Protein AF-A0A8B6GZZ0-F1 (afdb_monomer_lite)

Radius of gyration: 22.43 Å; chains: 1; bounding box: 75×33×50 Å

Foldseek 3Di:
DCVVVVVLVVLLVVLLCVLCPPPDDDPVLVVVLVVVSVVVQQQDFDAQDDPDPPRPDGDGNVCVVPVDPDPDDPPDPPPVVPPPDDPPPDDPVRVVVSVVVSVSSVVSSCVSSVVSVVVVVVVVVVVVVVVVVPDDDDPDDDDDDDD

Sequence (147 aa):
MGGFYERLVGVVKRSLRKSLNKRLITDVQMRTIIKEIEAVVNSRPLIYVGEDINSKITLTPSHFLTLNPTTRIPDVDFDLDDPDYSPLESSKEKLLKAWKKGQKLLDSFWNLWRNEYLLSLRERTQTKLKELQSPVIIFTTNWRCCA

Secondary structure (DSSP, 8-state):
--HHHHHHHHHHHHHHHHHHTT----HHHHHHHHHHHHHHHHTS--EE-SSSTT---EE-HHHHHSSS---PPPP----TT-TT-------HHHHHHHHHHHHHHHHHHHHHHHHHHHHHHHHHHHHHHHHTTS-S-----------

pLDDT: mean 74.52, std 17.35, range [30.25, 94.31]

Organism: Mytilus galloprovincialis (NCBI:txid29158)

Structure (mmCIF, N/CA/C/O backbone):
data_AF-A0A8B6GZZ0-F1
#
_entry.id   AF-A0A8B6GZZ0-F1
#
loop_
_atom_site.group_PDB
_atom_site.id
_atom_site.type_symbol
_atom_site.label_atom_id
_atom_site.label_alt_id
_atom_site.label_comp_id
_atom_site.label_asym_id
_atom_site.label_entity_id
_atom_site.label_seq_id
_atom_site.pdbx_PDB_ins_code
_atom_site.Cartn_x
_atom_site.Cartn_y
_atom_site.Cartn_z
_atom_site.occupancy
_atom_site.B_iso_or_equiv
_atom_site.auth_seq_id
_atom_site.auth_comp_id
_atom_site.auth_asym_id
_atom_site.auth_atom_id
_atom_site.pdbx_PDB_model_num
ATOM 1 N N . MET A 1 1 ? 4.885 -13.947 -21.287 1.00 49.94 1 MET A N 1
ATOM 2 C CA . MET A 1 1 ? 4.565 -12.516 -21.058 1.00 49.94 1 MET A CA 1
ATOM 3 C C . MET A 1 1 ? 4.042 -12.187 -19.636 1.00 49.94 1 MET A C 1
ATOM 5 O O . MET A 1 1 ? 3.655 -11.051 -19.411 1.00 49.94 1 MET A O 1
ATOM 9 N N . GLY A 1 2 ? 4.102 -13.083 -18.629 1.00 64.06 2 GLY A N 1
ATOM 10 C CA . GLY A 1 2 ? 3.575 -12.811 -17.265 1.00 64.06 2 GLY A CA 1
ATOM 11 C C . GLY A 1 2 ? 4.576 -12.307 -16.205 1.00 64.06 2 GLY A C 1
ATOM 12 O O . GLY A 1 2 ? 4.188 -11.691 -15.212 1.00 64.06 2 GLY A O 1
ATOM 13 N N . GLY A 1 3 ? 5.883 -12.490 -16.421 1.00 80.62 3 GLY A N 1
ATOM 14 C CA . GLY A 1 3 ? 6.882 -12.368 -15.348 1.00 80.62 3 GLY A CA 1
ATOM 15 C C . GLY A 1 3 ? 7.093 -10.967 -14.748 1.00 80.62 3 GLY A C 1
ATOM 16 O O . GLY A 1 3 ? 7.689 -10.840 -13.677 1.00 80.62 3 GLY A O 1
ATOM 17 N N . PHE A 1 4 ? 6.654 -9.882 -15.398 1.00 81.56 4 PHE A N 1
ATOM 18 C CA . PHE A 1 4 ? 6.670 -8.551 -14.767 1.00 81.56 4 PHE A CA 1
ATOM 19 C C . PHE A 1 4 ? 5.605 -8.456 -13.671 1.00 81.56 4 PHE A C 1
ATOM 21 O O . PHE A 1 4 ? 5.927 -8.082 -12.540 1.00 81.56 4 PHE A O 1
ATOM 28 N N . TYR A 1 5 ? 4.366 -8.811 -14.018 1.00 83.94 5 TYR A N 1
ATOM 29 C CA . TYR A 1 5 ? 3.206 -8.710 -13.139 1.00 83.94 5 TYR A CA 1
ATOM 30 C C . TYR A 1 5 ? 3.306 -9.696 -11.981 1.00 83.94 5 TYR A C 1
ATOM 32 O O . TYR A 1 5 ? 3.095 -9.301 -10.840 1.00 83.94 5 TYR A O 1
ATOM 40 N N . GLU A 1 6 ? 3.739 -10.931 -12.234 1.00 88.69 6 GLU A N 1
ATOM 41 C CA . GLU A 1 6 ? 3.976 -11.930 -11.182 1.00 88.69 6 GLU A CA 1
ATOM 42 C C . GLU A 1 6 ? 4.967 -11.427 -10.126 1.00 88.69 6 GLU A C 1
ATOM 44 O O . GLU A 1 6 ? 4.719 -11.533 -8.923 1.00 88.69 6 GLU A O 1
ATOM 49 N N . ARG A 1 7 ? 6.069 -10.802 -10.562 1.00 88.06 7 ARG A N 1
ATOM 50 C CA . ARG A 1 7 ? 7.054 -10.207 -9.649 1.00 88.06 7 ARG A CA 1
ATOM 51 C C . ARG A 1 7 ? 6.476 -9.031 -8.871 1.00 88.06 7 ARG A C 1
ATOM 53 O O . ARG A 1 7 ? 6.710 -8.951 -7.667 1.00 88.06 7 ARG A O 1
ATOM 60 N N . LEU A 1 8 ? 5.724 -8.146 -9.529 1.00 90.31 8 LEU A N 1
ATOM 61 C CA . LEU A 1 8 ? 5.077 -7.008 -8.871 1.00 90.31 8 LEU A CA 1
ATOM 62 C C . LEU A 1 8 ? 4.085 -7.482 -7.801 1.00 90.31 8 LEU A C 1
ATOM 64 O O . LEU A 1 8 ? 4.163 -7.041 -6.656 1.00 90.31 8 LEU A O 1
ATOM 68 N N . VAL A 1 9 ? 3.216 -8.434 -8.144 1.00 91.94 9 VAL A N 1
ATOM 69 C CA . VAL A 1 9 ? 2.279 -9.070 -7.207 1.00 91.94 9 VAL A CA 1
ATOM 70 C C . VAL A 1 9 ? 3.039 -9.741 -6.062 1.00 91.94 9 VAL A C 1
ATOM 72 O O . VAL A 1 9 ? 2.633 -9.634 -4.906 1.00 91.94 9 VAL A O 1
ATOM 75 N N . GLY A 1 10 ? 4.172 -10.383 -6.351 1.00 93.00 10 GLY A N 1
ATOM 76 C CA . GLY A 1 10 ? 5.060 -10.954 -5.343 1.00 93.00 10 GLY A CA 1
ATOM 77 C C . GLY A 1 10 ? 5.598 -9.916 -4.353 1.00 93.00 10 GLY A C 1
ATOM 78 O O . GLY A 1 10 ? 5.553 -10.160 -3.149 1.00 93.00 10 GLY A O 1
ATOM 79 N N . VAL A 1 11 ? 6.064 -8.756 -4.833 1.00 92.94 11 VAL A N 1
ATOM 80 C CA . VAL A 1 11 ? 6.516 -7.639 -3.979 1.00 92.94 11 VAL A CA 1
ATOM 81 C C . VAL A 1 11 ? 5.366 -7.152 -3.102 1.00 92.94 11 VAL A C 1
ATOM 83 O O . VAL A 1 11 ? 5.500 -7.136 -1.884 1.00 92.94 11 VAL A O 1
ATOM 86 N N . VAL A 1 12 ? 4.204 -6.859 -3.694 1.00 94.31 12 VAL A N 1
ATOM 87 C CA . VAL A 1 12 ? 3.018 -6.392 -2.956 1.00 94.31 12 VAL A CA 1
ATOM 88 C C . VAL A 1 12 ? 2.629 -7.374 -1.850 1.00 94.31 12 VAL A C 1
ATOM 90 O O . VAL A 1 12 ? 2.481 -6.975 -0.696 1.00 94.31 12 VAL A O 1
ATOM 93 N N . LYS A 1 13 ? 2.527 -8.672 -2.163 1.00 93.94 13 LYS A N 1
ATOM 94 C CA . LYS A 1 13 ? 2.169 -9.711 -1.185 1.00 93.94 13 LYS A CA 1
ATOM 95 C C . LYS A 1 13 ? 3.192 -9.826 -0.054 1.00 93.94 13 LYS A C 1
ATOM 97 O O . LYS A 1 13 ? 2.799 -9.978 1.103 1.00 93.94 13 LYS A O 1
ATOM 102 N N . ARG A 1 14 ? 4.493 -9.755 -0.356 1.00 93.81 14 ARG A N 1
ATOM 103 C CA . ARG A 1 14 ? 5.552 -9.804 0.667 1.00 93.81 14 ARG A CA 1
ATOM 104 C C . ARG A 1 14 ? 5.523 -8.581 1.571 1.00 93.81 14 ARG A C 1
ATOM 106 O O . ARG A 1 14 ? 5.573 -8.749 2.789 1.00 93.81 14 ARG A O 1
ATOM 113 N N . SER A 1 15 ? 5.406 -7.384 0.999 1.00 93.75 15 SER A N 1
ATOM 114 C CA . SER A 1 15 ? 5.303 -6.139 1.760 1.00 93.75 15 SER A CA 1
ATOM 115 C C . SER A 1 15 ? 4.068 -6.156 2.655 1.00 93.75 15 SER A C 1
ATOM 117 O O . SER A 1 15 ? 4.198 -5.921 3.850 1.00 93.75 15 SER A O 1
ATOM 119 N N . LEU A 1 16 ? 2.908 -6.565 2.127 1.00 93.06 16 LEU A N 1
ATOM 120 C CA . LEU A 1 16 ? 1.685 -6.728 2.912 1.00 93.06 16 LEU A CA 1
ATOM 121 C C . LEU A 1 16 ? 1.900 -7.702 4.073 1.00 93.06 16 LEU A C 1
ATOM 123 O O . LEU A 1 16 ? 1.694 -7.333 5.224 1.00 93.06 16 LEU A O 1
ATOM 127 N N . ARG A 1 17 ? 2.389 -8.919 3.807 1.00 92.44 17 ARG A N 1
ATOM 128 C CA . ARG A 1 17 ? 2.620 -9.930 4.852 1.00 92.44 17 ARG A CA 1
ATOM 129 C C . ARG A 1 17 ? 3.538 -9.418 5.966 1.00 92.44 17 ARG A C 1
ATOM 131 O O . ARG A 1 17 ? 3.266 -9.668 7.138 1.00 92.44 17 ARG A O 1
ATOM 138 N N . LYS A 1 18 ? 4.599 -8.686 5.617 1.00 92.44 18 LYS A N 1
ATOM 139 C CA . LYS A 1 18 ? 5.519 -8.076 6.589 1.00 92.44 18 LYS A CA 1
ATOM 140 C C . LYS A 1 18 ? 4.857 -6.953 7.396 1.00 92.44 18 LYS A C 1
ATOM 142 O O . LYS A 1 18 ? 5.078 -6.880 8.601 1.00 92.44 18 LYS A O 1
ATOM 147 N N . SER A 1 19 ? 4.023 -6.123 6.772 1.00 90.75 19 SER A N 1
ATOM 148 C CA . SER A 1 19 ? 3.300 -5.030 7.443 1.00 90.75 19 SER A CA 1
ATOM 149 C C . SER A 1 19 ? 2.187 -5.510 8.367 1.00 90.75 19 SER A C 1
ATOM 151 O O . SER A 1 19 ? 1.966 -4.921 9.427 1.00 90.75 19 SER A O 1
ATOM 153 N N . LEU A 1 20 ? 1.491 -6.587 7.989 1.00 89.44 20 LEU A N 1
ATOM 154 C CA . LEU A 1 20 ? 0.485 -7.223 8.840 1.00 89.44 20 LEU A CA 1
ATOM 155 C C . LEU A 1 20 ? 1.143 -7.941 10.023 1.00 89.44 20 LEU A C 1
ATOM 157 O O . LEU A 1 20 ? 0.653 -7.852 11.150 1.00 89.44 20 LEU A O 1
ATOM 161 N N . ASN A 1 21 ? 2.274 -8.612 9.787 1.00 85.62 21 ASN A N 1
ATOM 162 C CA . ASN A 1 21 ? 2.959 -9.442 10.777 1.00 85.62 21 ASN A CA 1
ATOM 163 C C . ASN A 1 21 ? 1.962 -10.409 11.471 1.00 85.62 21 ASN A C 1
ATOM 165 O O . ASN A 1 21 ? 1.133 -11.011 10.794 1.00 85.62 21 ASN A O 1
ATOM 169 N N . LYS A 1 22 ? 2.000 -10.556 12.805 1.00 79.88 22 LYS A N 1
ATOM 170 C CA . LYS A 1 22 ? 1.060 -11.382 13.596 1.00 79.88 22 LYS A CA 1
ATOM 171 C C . LYS A 1 22 ? -0.215 -10.636 14.037 1.00 79.88 22 LYS A C 1
ATOM 173 O O . LYS A 1 22 ? -0.813 -10.989 15.051 1.00 79.88 22 LYS A O 1
ATOM 178 N N . ARG A 1 23 ? -0.611 -9.553 13.357 1.00 84.44 23 ARG A N 1
ATOM 179 C CA . ARG A 1 23 ? -1.805 -8.779 13.745 1.00 84.44 23 ARG A CA 1
ATOM 180 C C . ARG A 1 23 ? -3.077 -9.503 13.311 1.00 84.44 23 ARG A C 1
ATOM 182 O O . ARG A 1 23 ? -3.203 -9.887 12.155 1.00 84.44 23 ARG A O 1
ATOM 189 N N . LEU A 1 24 ? -4.038 -9.602 14.226 1.00 83.94 24 LEU A N 1
ATOM 190 C CA . LEU A 1 24 ? -5.407 -10.001 13.908 1.00 83.94 24 LEU A CA 1
ATOM 191 C C . LEU A 1 24 ? -6.181 -8.786 13.387 1.00 83.94 24 LEU A C 1
ATOM 193 O O . LEU A 1 24 ? -6.150 -7.701 13.985 1.00 83.94 24 LEU A O 1
ATOM 197 N N . ILE A 1 25 ? -6.830 -8.966 12.242 1.00 85.25 25 ILE A N 1
ATOM 198 C CA . ILE A 1 25 ? -7.537 -7.930 11.491 1.00 85.25 25 ILE A CA 1
ATOM 199 C C . ILE A 1 25 ? -8.871 -8.528 11.056 1.00 85.25 25 ILE A C 1
ATOM 201 O O . ILE A 1 25 ? -8.934 -9.704 10.711 1.00 85.25 25 ILE A O 1
ATOM 205 N N . THR A 1 26 ? -9.931 -7.730 11.126 1.00 87.50 26 THR A N 1
ATOM 206 C CA . THR A 1 26 ? -11.268 -8.145 10.676 1.00 87.50 26 THR A CA 1
ATOM 207 C C . THR A 1 26 ? -11.348 -8.173 9.149 1.00 87.50 26 THR A C 1
ATOM 209 O O . THR A 1 26 ? -10.545 -7.515 8.485 1.00 87.50 26 THR A O 1
ATOM 212 N N . ASP A 1 27 ? -12.328 -8.890 8.591 1.00 86.94 27 ASP A N 1
ATOM 213 C CA . ASP A 1 27 ? -12.533 -8.948 7.135 1.00 86.94 27 ASP A CA 1
ATOM 214 C C . ASP A 1 27 ? -12.726 -7.549 6.532 1.00 86.94 27 ASP A C 1
ATOM 216 O O . ASP A 1 27 ? -12.018 -7.169 5.602 1.00 86.94 27 ASP A O 1
ATOM 220 N N . VAL A 1 28 ? -13.579 -6.726 7.151 1.00 84.94 28 VAL A N 1
ATOM 221 C CA . VAL A 1 28 ? -13.830 -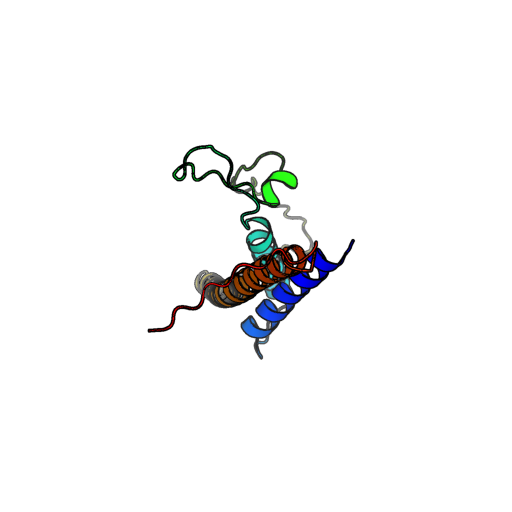5.337 6.729 1.00 84.94 28 VAL A CA 1
ATOM 222 C C . VAL A 1 28 ? -12.533 -4.528 6.681 1.00 84.94 28 VAL A C 1
ATOM 224 O O . VAL A 1 28 ? -12.205 -3.924 5.664 1.00 84.94 28 VAL A O 1
ATOM 227 N N . GLN A 1 29 ? -11.732 -4.573 7.751 1.00 84.19 29 GLN A N 1
ATOM 228 C CA . GLN A 1 29 ? -10.444 -3.876 7.791 1.00 84.19 29 GLN A CA 1
ATOM 229 C C . GLN A 1 29 ? -9.468 -4.401 6.731 1.00 84.19 29 GLN A C 1
ATOM 231 O O . GLN A 1 29 ? -8.720 -3.613 6.155 1.00 84.19 29 GLN A O 1
ATOM 236 N N . MET A 1 30 ? -9.462 -5.709 6.466 1.00 89.44 30 MET A N 1
ATOM 237 C CA . MET A 1 30 ? -8.619 -6.308 5.434 1.00 89.44 30 MET A CA 1
ATOM 238 C C . MET A 1 30 ? -9.021 -5.822 4.038 1.00 89.44 30 MET A C 1
ATOM 240 O O . MET A 1 30 ? -8.150 -5.409 3.273 1.00 89.44 30 MET A O 1
ATOM 244 N N . ARG A 1 31 ? -10.322 -5.797 3.722 1.00 89.44 31 ARG A N 1
ATOM 245 C CA . ARG A 1 31 ? -10.843 -5.269 2.451 1.00 89.44 31 ARG A CA 1
ATOM 246 C C . ARG A 1 31 ? -10.450 -3.812 2.248 1.00 89.44 31 ARG A C 1
ATOM 248 O O . ARG A 1 31 ? -9.919 -3.476 1.191 1.00 89.44 31 ARG A O 1
ATOM 255 N N . THR A 1 32 ? -10.622 -2.972 3.270 1.00 89.06 32 THR A N 1
ATOM 256 C CA . THR A 1 32 ? -10.211 -1.562 3.216 1.00 89.06 32 THR A CA 1
ATOM 257 C C . THR A 1 32 ? -8.711 -1.430 2.954 1.00 89.06 32 THR A C 1
ATOM 259 O O . THR A 1 32 ? -8.307 -0.711 2.048 1.00 89.06 32 THR A O 1
ATOM 262 N N . ILE A 1 33 ? -7.869 -2.167 3.685 1.00 90.25 33 ILE A N 1
ATOM 263 C CA . ILE A 1 33 ? -6.409 -2.116 3.503 1.00 90.25 33 ILE A CA 1
ATOM 264 C C . ILE A 1 33 ? -6.008 -2.547 2.089 1.00 90.25 33 ILE A C 1
ATOM 266 O O . ILE A 1 33 ? -5.142 -1.919 1.486 1.00 90.25 33 ILE A O 1
ATOM 270 N N . ILE A 1 34 ? -6.615 -3.606 1.548 1.00 92.06 34 ILE A N 1
ATOM 271 C CA . ILE A 1 34 ? -6.322 -4.065 0.185 1.00 92.06 34 ILE A CA 1
ATOM 272 C C . ILE A 1 34 ? -6.682 -2.983 -0.837 1.00 92.06 34 ILE A C 1
ATOM 274 O O . ILE A 1 34 ? -5.895 -2.747 -1.750 1.00 92.06 34 ILE A O 1
ATOM 278 N N . LYS A 1 35 ? -7.827 -2.310 -0.675 1.00 90.00 35 LYS A N 1
ATOM 279 C CA . LYS A 1 35 ? -8.258 -1.221 -1.564 1.00 90.00 35 LYS A CA 1
ATOM 280 C C . LYS A 1 35 ? -7.301 -0.031 -1.539 1.00 90.00 35 LYS A C 1
ATOM 282 O O . LYS A 1 35 ? -6.929 0.488 -2.587 1.00 90.00 35 LYS A O 1
ATOM 287 N N . GLU A 1 36 ? -6.826 0.341 -0.360 1.00 89.00 36 GLU A N 1
ATOM 288 C CA . GLU A 1 36 ? -5.812 1.387 -0.200 1.00 89.00 36 GLU A CA 1
ATOM 289 C C . GLU A 1 36 ? -4.481 0.989 -0.859 1.00 89.00 36 GLU A C 1
ATOM 291 O O . GLU A 1 36 ? -3.861 1.767 -1.581 1.00 89.00 36 GLU A O 1
ATOM 296 N N . ILE A 1 37 ? -4.053 -0.265 -0.687 1.00 91.38 37 ILE A N 1
ATOM 297 C CA . ILE A 1 37 ? -2.847 -0.793 -1.340 1.00 91.38 37 ILE A CA 1
ATOM 298 C C . ILE A 1 37 ? -2.992 -0.804 -2.863 1.00 91.38 37 ILE A C 1
ATOM 300 O O . ILE A 1 37 ? -2.043 -0.464 -3.567 1.00 91.38 37 ILE A O 1
ATOM 304 N N . GLU A 1 38 ? -4.158 -1.186 -3.380 1.00 90.50 38 GLU A N 1
ATOM 305 C CA . GLU A 1 38 ? -4.479 -1.133 -4.805 1.00 90.50 38 GLU A CA 1
ATOM 306 C C . GLU A 1 38 ? -4.301 0.295 -5.344 1.00 90.50 38 GLU A C 1
ATOM 308 O O . GLU A 1 38 ? -3.579 0.494 -6.326 1.00 90.50 38 GLU A O 1
ATOM 313 N N . ALA A 1 39 ? -4.862 1.294 -4.658 1.00 87.44 39 ALA A N 1
ATOM 314 C CA . ALA A 1 39 ? -4.712 2.702 -5.017 1.00 87.44 39 ALA A CA 1
ATOM 315 C C . ALA A 1 39 ? -3.240 3.159 -4.994 1.00 87.44 39 ALA A C 1
ATOM 317 O O . ALA A 1 39 ? -2.764 3.814 -5.925 1.00 87.44 39 ALA A O 1
ATOM 318 N N . VAL A 1 40 ? -2.474 2.753 -3.980 1.00 88.62 40 VAL A N 1
ATOM 319 C CA . VAL A 1 40 ? -1.036 3.049 -3.871 1.00 88.62 40 VAL A CA 1
ATOM 320 C C . VAL A 1 40 ? -0.238 2.423 -5.020 1.00 88.62 40 VAL A C 1
ATOM 322 O O . VAL A 1 40 ? 0.587 3.080 -5.652 1.00 88.62 40 VAL A O 1
ATOM 325 N N . VAL A 1 41 ? -0.483 1.154 -5.343 1.00 88.88 41 VAL A N 1
ATOM 326 C CA . VAL A 1 41 ? 0.231 0.464 -6.429 1.00 88.88 41 VAL A CA 1
ATOM 327 C C . VAL A 1 41 ? -0.139 1.053 -7.793 1.00 88.88 41 VAL A C 1
ATOM 329 O O . VAL A 1 41 ? 0.714 1.107 -8.685 1.00 88.88 41 VAL A O 1
ATOM 332 N N . ASN A 1 42 ? -1.380 1.509 -7.967 1.00 87.50 42 ASN A N 1
ATOM 333 C CA . ASN A 1 42 ? -1.875 2.104 -9.208 1.00 87.50 42 ASN A CA 1
ATOM 334 C C . ASN A 1 42 ? -1.517 3.585 -9.375 1.00 87.50 42 ASN A C 1
ATOM 336 O O . ASN A 1 42 ? -1.505 4.062 -10.505 1.00 87.50 42 ASN A O 1
ATOM 340 N N . SER A 1 43 ? -1.151 4.289 -8.306 1.00 83.94 43 SER A N 1
ATOM 341 C CA . SER A 1 43 ? -0.599 5.651 -8.372 1.00 83.94 43 SER A CA 1
ATOM 342 C C . SER A 1 43 ? 0.915 5.679 -8.615 1.00 83.94 43 SER A C 1
ATOM 344 O O . SER A 1 43 ? 1.516 6.750 -8.697 1.00 83.94 43 SER A O 1
ATOM 346 N N . ARG A 1 44 ? 1.561 4.513 -8.767 1.00 84.00 44 ARG A N 1
ATOM 347 C CA . ARG A 1 44 ? 3.007 4.442 -9.018 1.00 84.00 44 ARG A CA 1
ATOM 348 C C . ARG A 1 44 ? 3.386 5.126 -10.342 1.00 84.00 44 ARG A C 1
ATOM 350 O O . ARG A 1 44 ? 2.692 4.938 -11.340 1.00 84.00 44 ARG A O 1
ATOM 357 N N . PRO A 1 45 ? 4.526 5.825 -10.404 1.00 83.19 45 PRO A N 1
ATOM 358 C CA . PRO A 1 45 ? 4.998 6.433 -11.640 1.00 83.19 45 PRO A CA 1
ATOM 359 C C . PRO A 1 45 ? 5.477 5.369 -12.646 1.00 83.19 45 PRO A C 1
ATOM 361 O O . PRO A 1 45 ? 6.218 4.454 -12.275 1.00 83.19 45 PRO A O 1
ATOM 364 N N . LEU A 1 46 ? 5.056 5.475 -13.912 1.00 80.38 46 LEU A N 1
ATOM 365 C CA . LEU A 1 46 ? 5.553 4.662 -15.034 1.00 80.38 46 LEU A CA 1
ATOM 366 C C . LEU A 1 46 ? 6.592 5.426 -15.843 1.00 80.38 46 LEU A C 1
ATOM 368 O O . LEU A 1 46 ? 7.701 4.930 -16.025 1.00 80.38 46 LEU A O 1
ATOM 372 N N . ILE A 1 47 ? 6.220 6.616 -16.320 1.00 74.44 47 ILE A N 1
ATOM 373 C CA . ILE A 1 47 ? 7.072 7.502 -17.114 1.00 74.44 47 ILE A CA 1
ATOM 374 C C . ILE A 1 47 ? 6.785 8.958 -16.757 1.00 74.44 47 ILE A C 1
ATOM 376 O O . ILE A 1 47 ? 5.642 9.318 -16.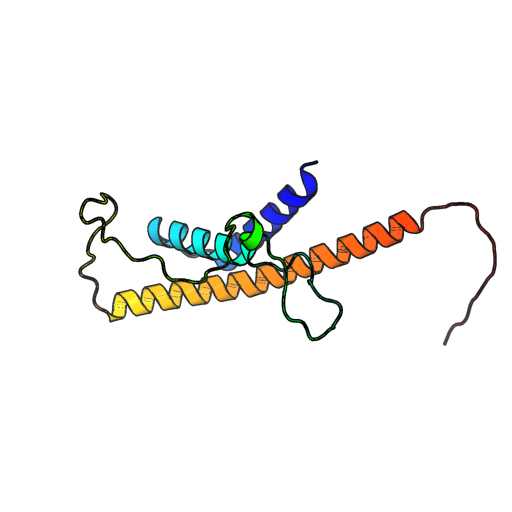474 1.00 74.44 47 ILE A O 1
ATOM 380 N N . TYR A 1 48 ? 7.819 9.789 -16.789 1.00 73.56 48 TYR A N 1
ATOM 381 C CA . TYR A 1 48 ? 7.663 11.239 -16.735 1.00 73.56 48 TYR A CA 1
ATOM 382 C C . TYR A 1 48 ? 7.214 11.738 -18.109 1.00 73.56 48 TYR A C 1
ATOM 384 O O . TYR A 1 48 ? 7.693 11.241 -19.130 1.00 73.56 48 TYR A O 1
ATOM 392 N N . VAL A 1 49 ? 6.264 12.670 -18.135 1.00 64.81 49 VAL A N 1
ATOM 393 C CA . VAL A 1 49 ? 5.713 13.241 -19.366 1.00 64.81 49 VAL A CA 1
ATOM 394 C C . VAL A 1 49 ? 6.064 14.724 -19.394 1.00 64.81 49 VAL A C 1
ATOM 396 O O . VAL A 1 49 ? 5.430 15.525 -18.713 1.00 64.81 49 VAL A O 1
ATOM 399 N N . GLY A 1 50 ? 7.083 15.066 -20.182 1.00 65.69 50 GLY A N 1
ATOM 400 C CA . GLY A 1 50 ? 7.519 16.438 -20.435 1.00 65.69 50 GLY A CA 1
ATOM 401 C C . GLY A 1 50 ? 9.011 16.531 -20.765 1.00 65.69 50 GLY A C 1
ATOM 402 O O . GLY A 1 50 ? 9.785 15.636 -20.430 1.00 65.69 50 GLY A O 1
ATOM 403 N N . GLU A 1 51 ? 9.400 17.602 -21.459 1.00 60.06 51 GLU A N 1
ATOM 404 C CA . GLU A 1 51 ? 10.801 17.883 -21.822 1.00 60.06 51 GLU A CA 1
ATOM 405 C C . GLU A 1 51 ? 11.595 18.506 -20.665 1.00 60.06 51 GLU A C 1
ATOM 407 O O . GLU A 1 51 ? 12.820 18.419 -20.627 1.00 60.06 51 GLU A O 1
ATOM 412 N N . ASP A 1 52 ? 10.898 19.109 -19.698 1.00 60.41 52 ASP A N 1
ATOM 413 C CA . ASP A 1 52 ? 11.511 19.792 -18.566 1.00 60.41 52 ASP A CA 1
ATOM 414 C C . ASP A 1 52 ? 11.615 18.856 -17.350 1.00 60.41 52 ASP A C 1
ATOM 416 O O . ASP A 1 52 ? 10.626 18.244 -16.936 1.00 60.41 52 ASP A O 1
ATOM 420 N N . ILE A 1 53 ? 12.794 18.791 -16.725 1.00 57.78 53 ILE A N 1
ATOM 421 C CA . ILE A 1 53 ? 13.066 18.012 -15.500 1.00 57.78 53 ILE A CA 1
ATOM 422 C C . ILE A 1 53 ? 12.129 18.439 -14.352 1.00 57.78 53 ILE A C 1
ATOM 424 O O . ILE A 1 53 ? 11.844 17.653 -13.446 1.00 57.78 53 ILE A O 1
ATOM 428 N N . ASN A 1 54 ? 11.602 19.667 -14.408 1.00 56.22 54 ASN A N 1
ATOM 429 C CA . ASN A 1 54 ? 10.650 20.213 -13.440 1.00 56.22 54 ASN A CA 1
ATOM 430 C C . ASN A 1 54 ? 9.172 19.951 -13.765 1.00 56.22 54 ASN A C 1
ATOM 432 O O . ASN A 1 54 ? 8.309 20.229 -12.923 1.00 56.22 54 ASN A O 1
ATOM 436 N N . SER A 1 55 ? 8.848 19.419 -14.945 1.00 58.16 55 SER A N 1
ATOM 437 C CA . SER A 1 55 ? 7.472 19.060 -15.285 1.00 58.16 55 SER A CA 1
ATOM 438 C C . SER A 1 55 ? 7.053 17.823 -14.477 1.00 58.16 55 SER A C 1
ATOM 440 O O . SER A 1 55 ? 7.372 16.679 -14.778 1.00 58.16 55 SER A O 1
ATOM 442 N N . LYS A 1 56 ? 6.348 18.051 -13.362 1.00 59.53 56 LYS A N 1
ATOM 443 C CA . LYS A 1 56 ? 5.947 17.011 -12.389 1.00 59.53 56 LYS A CA 1
ATOM 444 C C . LYS A 1 56 ? 4.872 16.043 -12.904 1.00 59.53 56 LYS A C 1
ATOM 446 O O . LYS A 1 56 ? 4.358 15.233 -12.129 1.00 59.53 56 LYS A O 1
ATOM 451 N N . ILE A 1 57 ? 4.493 16.120 -14.177 1.00 68.12 57 ILE A N 1
ATOM 452 C CA . ILE A 1 57 ? 3.426 15.291 -14.729 1.00 68.12 57 ILE A CA 1
ATOM 453 C C . ILE A 1 57 ? 3.993 13.897 -14.969 1.00 68.12 57 ILE A C 1
ATOM 455 O O . ILE A 1 57 ? 4.879 13.683 -15.792 1.00 68.12 57 ILE A O 1
ATOM 459 N N . THR A 1 58 ? 3.487 12.936 -14.205 1.00 75.62 58 THR A N 1
ATOM 460 C CA . THR A 1 58 ? 3.930 11.549 -14.291 1.00 75.62 58 THR A CA 1
ATOM 461 C C . THR A 1 58 ? 2.764 10.674 -14.701 1.00 75.62 58 THR A C 1
ATOM 463 O O . THR A 1 58 ? 1.679 10.765 -14.130 1.00 75.62 58 THR A O 1
ATOM 466 N N . LEU A 1 59 ? 2.978 9.817 -15.692 1.00 81.12 59 LEU A N 1
ATOM 467 C CA . LEU A 1 59 ? 1.981 8.857 -16.130 1.00 81.12 59 LEU A CA 1
ATOM 468 C C . LEU A 1 59 ? 1.964 7.681 -15.156 1.00 81.12 59 LEU A C 1
ATOM 470 O O . LEU A 1 59 ? 2.984 7.020 -14.959 1.00 81.12 59 LEU A O 1
ATOM 474 N N . THR A 1 60 ? 0.815 7.417 -14.549 1.00 83.62 60 THR A N 1
ATOM 475 C CA . THR A 1 60 ? 0.608 6.302 -13.620 1.00 83.62 60 THR A CA 1
ATOM 476 C C . THR A 1 60 ? -0.324 5.262 -14.250 1.00 83.62 60 THR A C 1
ATOM 478 O O . THR A 1 60 ? -1.067 5.582 -15.180 1.00 83.62 60 THR A O 1
ATOM 481 N N . PRO A 1 61 ? -0.341 4.006 -13.765 1.00 84.75 61 PRO A N 1
ATOM 482 C CA . PRO A 1 61 ? -1.327 3.016 -14.196 1.00 84.75 61 PRO A CA 1
ATOM 483 C C . PRO A 1 61 ? -2.768 3.498 -14.027 1.00 84.75 61 PRO A C 1
ATOM 485 O O . PRO A 1 61 ? -3.605 3.220 -14.881 1.00 84.75 61 PRO A O 1
ATOM 488 N N . SER A 1 62 ? -3.056 4.237 -12.951 1.00 84.12 62 SER A N 1
ATOM 489 C CA . SER A 1 62 ? -4.390 4.774 -12.694 1.00 84.12 62 SER A CA 1
ATOM 490 C C . SER A 1 62 ? -4.875 5.704 -13.803 1.00 84.12 62 SER A C 1
ATOM 492 O O . SER A 1 62 ? -6.065 5.711 -14.066 1.00 84.12 62 SER A O 1
ATOM 494 N N . HIS A 1 63 ? -3.995 6.416 -14.517 1.00 81.62 63 HIS A N 1
ATOM 495 C CA . HIS A 1 63 ? -4.401 7.250 -15.659 1.00 81.62 63 HIS A CA 1
ATOM 496 C C . HIS A 1 63 ? -4.947 6.443 -16.846 1.00 81.62 63 HIS A C 1
ATOM 498 O O . HIS A 1 63 ? -5.712 6.970 -17.645 1.00 81.62 63 HIS A O 1
ATOM 504 N N . PHE A 1 64 ? -4.573 5.168 -16.975 1.00 81.94 64 PHE A N 1
ATOM 505 C CA . PHE A 1 64 ? -5.122 4.291 -18.014 1.00 81.94 64 PHE A CA 1
ATOM 506 C C . PHE A 1 64 ? -6.427 3.622 -17.584 1.00 81.94 64 PHE A C 1
ATOM 508 O O . PHE A 1 64 ? -7.267 3.316 -18.424 1.00 81.94 64 PHE A O 1
ATOM 515 N N . LEU A 1 65 ? -6.581 3.370 -16.282 1.00 79.31 65 LEU A N 1
ATOM 516 C CA . LEU A 1 65 ? -7.794 2.781 -15.711 1.00 79.31 65 LEU A CA 1
ATOM 517 C C . LEU A 1 65 ? -8.908 3.823 -15.589 1.00 79.31 65 LEU A C 1
ATOM 519 O O . LEU A 1 65 ? -10.070 3.544 -15.867 1.00 79.31 65 LEU A O 1
ATOM 523 N N . THR A 1 66 ? -8.529 5.034 -15.198 1.00 69.00 66 THR A N 1
ATOM 524 C CA . THR A 1 66 ? -9.401 6.183 -15.033 1.00 69.00 66 THR A CA 1
ATOM 525 C C . THR A 1 66 ? -9.054 7.155 -16.150 1.00 69.00 66 THR A C 1
ATOM 527 O O . THR A 1 66 ? -8.127 7.950 -16.026 1.00 69.00 66 THR A O 1
ATOM 530 N N . LEU A 1 67 ? -9.794 7.079 -17.261 1.00 63.03 67 LEU A N 1
ATOM 531 C CA . LEU A 1 67 ? -9.607 7.923 -18.455 1.00 63.03 67 LEU A CA 1
ATOM 532 C C . LEU A 1 67 ? -9.616 9.438 -18.147 1.00 63.03 67 LEU A C 1
ATOM 534 O O . LEU A 1 67 ? -9.186 10.233 -18.978 1.00 63.03 67 LEU A O 1
ATOM 538 N N . ASN A 1 68 ? -10.076 9.830 -16.951 1.00 60.09 68 ASN A N 1
ATOM 539 C CA . ASN A 1 68 ? -9.931 11.161 -16.374 1.00 60.09 68 ASN A CA 1
ATOM 540 C C . ASN A 1 68 ? -9.315 11.074 -14.961 1.00 60.09 68 ASN A C 1
ATOM 542 O O . ASN A 1 68 ? -9.942 10.500 -14.066 1.00 60.09 68 ASN A O 1
ATOM 546 N N . PRO A 1 69 ? -8.131 11.662 -14.705 1.00 57.06 69 PRO A N 1
ATOM 547 C CA . PRO A 1 69 ? -7.510 11.702 -13.384 1.00 57.06 69 PRO A CA 1
ATOM 548 C C . PRO A 1 69 ? -8.176 12.773 -12.514 1.00 57.06 69 PRO A C 1
ATOM 550 O O . PRO A 1 69 ? -7.559 13.753 -12.108 1.00 57.06 69 PRO A O 1
ATOM 553 N N . THR A 1 70 ? -9.469 12.628 -12.242 1.00 54.53 70 THR A N 1
ATOM 554 C CA . THR A 1 70 ? -10.148 13.485 -11.276 1.00 54.53 70 THR A CA 1
ATOM 555 C C . THR A 1 70 ? -10.043 12.816 -9.913 1.00 54.53 70 THR A C 1
ATOM 557 O O . THR A 1 70 ? -10.729 11.839 -9.632 1.00 54.53 70 THR A O 1
ATOM 560 N N . THR A 1 71 ? -9.196 13.348 -9.033 1.00 55.25 71 THR A N 1
ATOM 561 C CA . THR A 1 71 ? -9.188 13.040 -7.592 1.00 55.25 71 THR A CA 1
ATOM 562 C C . THR A 1 71 ? -10.408 13.663 -6.904 1.00 55.25 71 THR A C 1
ATOM 564 O O . THR A 1 71 ? -10.280 14.372 -5.906 1.00 55.25 71 THR A O 1
ATOM 567 N N . ARG A 1 72 ? -11.598 13.490 -7.481 1.00 56.50 72 ARG A N 1
ATOM 568 C CA . ARG A 1 72 ? -12.843 13.932 -6.865 1.00 56.50 72 ARG A CA 1
ATOM 569 C C . ARG A 1 72 ? -13.335 12.787 -5.996 1.00 56.50 72 ARG A C 1
ATOM 571 O O . ARG A 1 72 ? -13.390 11.646 -6.446 1.00 56.50 72 ARG A O 1
ATOM 578 N N . ILE A 1 73 ? -13.647 13.107 -4.744 1.00 61.38 73 ILE A N 1
ATOM 579 C CA . ILE A 1 73 ? -14.385 12.195 -3.873 1.00 61.38 73 ILE A CA 1
ATOM 580 C C . ILE A 1 73 ? -15.684 11.882 -4.627 1.00 61.38 73 ILE A C 1
ATOM 582 O O . ILE A 1 73 ? -16.372 12.841 -4.988 1.00 61.38 73 ILE A O 1
ATOM 586 N N . PRO A 1 74 ? -15.972 10.611 -4.960 1.00 61.34 74 PRO A N 1
ATOM 587 C CA . PRO A 1 74 ? -17.222 10.274 -5.625 1.00 61.34 74 PRO A CA 1
ATOM 588 C C . PRO A 1 74 ? -18.378 10.826 -4.792 1.00 61.34 74 PRO A C 1
ATOM 590 O O . PRO A 1 74 ? -18.322 10.770 -3.560 1.00 61.34 74 PRO A O 1
ATOM 593 N N . ASP A 1 75 ? -19.376 11.411 -5.456 1.00 63.12 75 ASP A N 1
ATOM 594 C CA . ASP A 1 75 ? -20.585 11.846 -4.765 1.00 63.12 75 ASP A CA 1
ATOM 595 C C . ASP A 1 75 ? -21.166 10.595 -4.085 1.00 63.12 75 ASP A C 1
ATOM 597 O O . ASP A 1 75 ? -21.402 9.573 -4.731 1.00 63.12 75 ASP A O 1
ATOM 601 N N . VAL A 1 76 ? -21.232 10.629 -2.753 1.00 61.06 76 VAL A N 1
ATOM 602 C CA . VAL A 1 76 ? -21.663 9.485 -1.952 1.00 61.06 76 VAL A CA 1
ATOM 603 C C . VAL A 1 76 ? -23.179 9.425 -2.059 1.00 61.06 76 VAL A C 1
ATOM 605 O O . VAL A 1 76 ? -23.87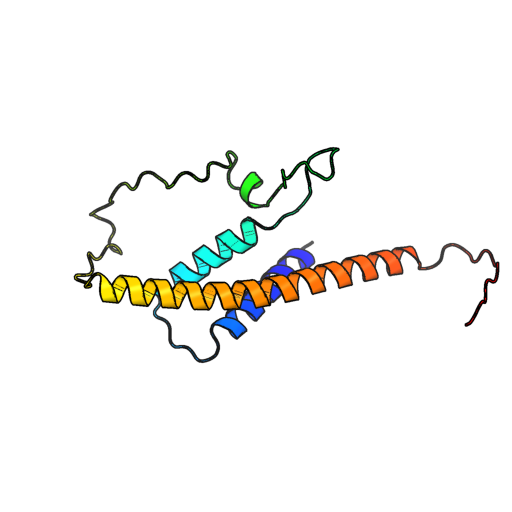5 10.092 -1.294 1.00 61.06 76 VAL A O 1
ATOM 608 N N . ASP A 1 77 ? -23.687 8.641 -3.005 1.00 58.97 77 ASP A N 1
ATOM 609 C CA . ASP A 1 77 ? -25.038 8.112 -2.879 1.00 58.97 77 ASP A CA 1
ATOM 610 C C . ASP A 1 77 ? -25.002 7.139 -1.703 1.00 58.97 77 ASP A C 1
ATOM 612 O O . ASP A 1 77 ? -24.352 6.092 -1.746 1.00 58.97 77 ASP A O 1
ATOM 616 N N . PHE A 1 78 ? -25.616 7.546 -0.591 1.00 59.28 78 PHE A N 1
ATOM 617 C CA . PHE A 1 78 ? -25.870 6.638 0.514 1.00 59.28 78 PHE A CA 1
ATOM 618 C C . PHE A 1 78 ? -26.870 5.608 0.008 1.00 59.28 78 PHE A C 1
ATOM 620 O O . PHE A 1 78 ? -28.077 5.845 0.035 1.00 59.28 78 PHE A O 1
ATOM 627 N N . ASP A 1 79 ? -26.357 4.484 -0.479 1.00 63.66 79 ASP A N 1
ATOM 628 C CA . ASP A 1 79 ? -27.170 3.323 -0.792 1.00 63.66 79 ASP A CA 1
ATOM 629 C C . ASP A 1 79 ? -27.593 2.707 0.547 1.00 63.66 79 ASP A C 1
ATOM 631 O O . ASP A 1 79 ? -26.916 1.859 1.126 1.00 63.66 79 ASP A O 1
ATOM 635 N N . LEU A 1 80 ? -28.661 3.263 1.127 1.00 63.34 80 LEU A N 1
ATOM 636 C CA . LEU A 1 80 ? -29.179 2.864 2.439 1.00 63.34 80 LEU A CA 1
ATOM 637 C C . LEU A 1 80 ? -29.655 1.401 2.450 1.00 63.34 80 LEU A C 1
ATOM 639 O O . LEU A 1 80 ? -29.834 0.842 3.530 1.00 63.34 80 LEU A O 1
ATOM 643 N N . ASP A 1 81 ? -29.827 0.810 1.264 1.00 68.12 81 ASP A N 1
ATOM 644 C CA . ASP A 1 81 ? -30.192 -0.585 1.033 1.00 6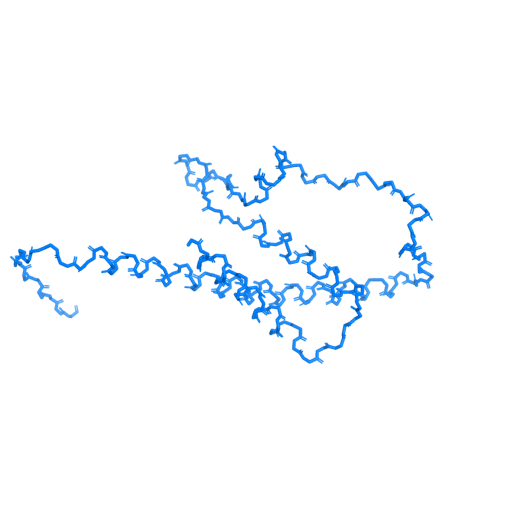8.12 81 ASP A CA 1
ATOM 645 C C . ASP A 1 81 ? -28.974 -1.501 0.790 1.00 68.12 81 ASP A C 1
ATOM 647 O O . ASP A 1 81 ? -29.156 -2.693 0.528 1.00 68.12 81 ASP A O 1
ATOM 651 N N . ASP A 1 82 ? -27.733 -0.998 0.890 1.00 70.56 82 ASP A N 1
ATOM 652 C CA . ASP A 1 82 ? -26.540 -1.848 0.830 1.00 70.56 82 ASP A CA 1
ATOM 653 C C . ASP A 1 82 ? -26.560 -2.837 2.018 1.00 70.56 82 ASP A C 1
ATOM 655 O O . ASP A 1 82 ? -26.487 -2.417 3.177 1.00 70.56 82 ASP A O 1
ATOM 659 N N . PRO A 1 83 ? -26.645 -4.161 1.773 1.00 66.38 83 PRO A N 1
ATOM 660 C CA . PRO A 1 83 ? -26.689 -5.163 2.836 1.00 66.38 83 PRO A CA 1
ATOM 661 C C . PRO A 1 83 ? -25.412 -5.199 3.694 1.00 66.38 83 PRO A C 1
ATOM 663 O O . PRO A 1 83 ? -25.452 -5.719 4.812 1.00 66.38 83 PRO A O 1
ATOM 666 N N . ASP A 1 84 ? -24.298 -4.643 3.207 1.00 63.66 84 ASP A N 1
ATOM 667 C CA . ASP A 1 84 ? -23.052 -4.470 3.959 1.00 63.66 84 ASP A CA 1
ATOM 668 C C . ASP A 1 84 ? -23.001 -3.124 4.721 1.00 63.66 84 ASP A C 1
ATOM 670 O O . ASP A 1 84 ? -22.136 -2.933 5.590 1.00 63.66 84 ASP A O 1
ATOM 674 N N . TYR A 1 85 ? -23.929 -2.191 4.463 1.00 65.06 85 TYR A N 1
ATOM 675 C CA . TYR A 1 85 ? -24.034 -0.923 5.183 1.00 65.06 85 TYR A CA 1
ATOM 676 C C . TYR A 1 85 ? -24.706 -1.126 6.543 1.00 65.06 85 TYR A C 1
ATOM 678 O O . TYR A 1 85 ? -25.922 -1.115 6.712 1.00 65.06 85 TYR A O 1
ATOM 686 N N . SER A 1 86 ? -23.874 -1.266 7.572 1.00 60.69 86 SER A N 1
ATOM 687 C CA . SER A 1 86 ? -24.306 -1.144 8.960 1.00 60.69 86 SER A CA 1
ATOM 688 C C . SER A 1 86 ? -23.938 0.253 9.460 1.00 60.69 86 SER A C 1
ATOM 690 O O . SER A 1 86 ? -22.740 0.558 9.539 1.00 60.69 86 SER A O 1
ATOM 692 N N . PRO A 1 87 ? -24.909 1.106 9.845 1.00 59.84 87 PRO A N 1
ATOM 693 C CA . PRO A 1 87 ? -24.610 2.301 10.612 1.00 59.84 87 PRO A CA 1
ATOM 694 C C . PRO A 1 87 ? -24.063 1.826 11.959 1.00 59.84 87 PRO A C 1
ATOM 696 O O . PRO A 1 87 ? -24.809 1.528 12.890 1.00 59.84 87 PRO A O 1
ATOM 699 N N . LEU A 1 88 ? -22.740 1.665 12.058 1.00 60.34 88 LEU A N 1
ATOM 700 C CA . LEU A 1 88 ? -22.126 1.348 13.334 1.00 60.34 88 LEU A CA 1
ATOM 701 C C . LEU A 1 88 ? -22.457 2.510 14.267 1.00 60.34 88 LEU A C 1
ATOM 703 O O . LEU A 1 88 ? -21.969 3.623 14.060 1.00 60.34 88 LEU A O 1
ATOM 707 N N . GLU A 1 89 ? -23.175 2.227 15.353 1.00 56.31 89 GLU A N 1
ATOM 708 C CA . GLU A 1 89 ? -23.172 3.052 16.561 1.00 56.31 89 GLU A CA 1
ATOM 709 C C . GLU A 1 89 ? -21.774 3.001 17.207 1.00 56.31 89 GLU A C 1
ATOM 711 O O . GLU A 1 89 ? -21.535 2.482 18.299 1.00 56.31 89 GLU A O 1
ATOM 716 N N . SER A 1 90 ? -20.771 3.474 16.473 1.00 63.12 90 SER A N 1
ATOM 717 C CA . SER A 1 90 ? -19.413 3.641 16.946 1.00 63.12 90 SER A CA 1
ATOM 718 C C . SER A 1 90 ? -19.224 5.085 17.339 1.00 63.12 90 SER A C 1
ATOM 720 O O . SER A 1 90 ? -19.365 6.002 16.534 1.00 63.12 90 SER A O 1
ATOM 722 N N . SER A 1 91 ? -18.817 5.284 18.589 1.00 82.56 91 SER A N 1
ATOM 723 C CA . SER A 1 91 ? -18.347 6.583 19.037 1.00 82.56 91 SER A CA 1
ATOM 724 C C . SER A 1 91 ? -17.231 7.086 18.113 1.00 82.56 91 SER A C 1
ATOM 726 O O . SER A 1 91 ? -16.369 6.320 17.667 1.00 82.56 91 SER A O 1
ATOM 728 N N . LYS A 1 92 ? -17.221 8.398 17.852 1.00 84.06 92 LYS A N 1
ATOM 729 C CA . LYS A 1 92 ? -16.200 9.104 17.054 1.00 84.06 92 LYS A CA 1
ATOM 730 C C . LYS A 1 92 ? -14.772 8.644 17.379 1.00 84.06 92 LYS A C 1
ATOM 732 O O . LYS A 1 92 ? -13.935 8.481 16.496 1.00 84.06 92 LYS A O 1
ATOM 737 N N . GLU A 1 93 ? -14.497 8.394 18.654 1.00 85.06 93 GLU A N 1
ATOM 738 C CA . GLU A 1 93 ? -13.207 7.926 19.164 1.00 85.06 93 GLU A CA 1
ATOM 739 C C . GLU A 1 93 ? -12.812 6.537 18.646 1.00 85.06 93 GLU A C 1
ATOM 741 O O . GLU A 1 93 ? -11.653 6.325 18.278 1.00 85.06 93 GLU A O 1
ATOM 746 N N . LYS A 1 94 ? -13.759 5.591 18.577 1.00 81.94 94 LYS A N 1
ATOM 747 C CA . LYS A 1 94 ? -13.523 4.242 18.041 1.00 81.94 94 LYS A CA 1
ATOM 748 C C . LYS A 1 94 ? -13.182 4.306 16.554 1.00 81.94 94 LYS A C 1
ATOM 750 O O . LYS A 1 94 ? -12.208 3.676 16.139 1.00 81.94 94 LYS A O 1
ATOM 755 N N . LEU A 1 95 ? -13.914 5.121 15.789 1.00 82.88 95 LEU A N 1
ATOM 756 C CA . LEU A 1 95 ? -13.656 5.344 14.362 1.00 82.88 95 LEU A CA 1
ATOM 757 C C . LEU A 1 95 ? -12.270 5.955 14.136 1.00 82.88 95 LEU A C 1
ATOM 759 O O . LEU A 1 95 ? -11.467 5.416 13.376 1.00 82.88 95 LEU A O 1
ATOM 763 N N . LEU A 1 96 ? -11.930 7.018 14.870 1.00 86.88 96 LEU A N 1
ATOM 764 C CA . LEU A 1 96 ? -10.610 7.651 14.787 1.00 86.88 96 LEU A CA 1
ATOM 765 C C . LEU A 1 96 ? -9.479 6.688 15.164 1.00 86.88 96 LEU A C 1
ATOM 767 O O . LEU A 1 96 ? -8.416 6.700 14.540 1.00 86.88 96 LEU A O 1
ATOM 771 N N . LYS A 1 97 ? -9.682 5.841 16.177 1.00 85.75 97 LYS A N 1
ATOM 772 C CA . LYS A 1 97 ? -8.698 4.833 16.588 1.00 85.75 97 LYS A CA 1
ATOM 773 C C . LYS A 1 97 ? -8.509 3.761 15.513 1.00 85.75 97 LYS A C 1
ATOM 775 O O . LYS A 1 97 ? -7.367 3.387 15.239 1.00 85.75 97 LYS A O 1
ATOM 780 N N . ALA A 1 98 ? -9.594 3.290 14.898 1.00 83.19 98 ALA A N 1
ATOM 781 C CA . ALA A 1 98 ? -9.547 2.337 13.793 1.00 83.19 98 ALA A CA 1
ATOM 782 C C . ALA A 1 98 ? -8.831 2.933 12.572 1.00 83.19 98 ALA A C 1
ATOM 784 O O . ALA A 1 98 ? -7.907 2.309 12.049 1.00 83.19 98 ALA A O 1
ATOM 785 N N . TRP A 1 99 ? -9.163 4.172 12.201 1.00 85.50 99 TRP A N 1
ATOM 786 C CA . TRP A 1 99 ? -8.514 4.891 11.107 1.00 85.50 99 TRP A CA 1
ATOM 787 C C . TRP A 1 99 ? -7.010 5.060 11.334 1.00 85.50 99 TRP A C 1
ATOM 789 O O . TRP A 1 99 ? -6.204 4.652 10.501 1.00 85.50 99 TRP A O 1
ATOM 799 N N . LYS A 1 100 ? -6.601 5.547 12.513 1.00 88.50 100 LYS A N 1
ATOM 800 C CA . LYS A 1 100 ? -5.179 5.670 12.883 1.00 88.50 100 LYS A CA 1
ATOM 801 C C . LYS A 1 100 ? -4.446 4.327 12.847 1.00 88.50 100 LYS A C 1
ATOM 803 O O . LYS A 1 100 ? -3.265 4.283 12.507 1.00 88.50 100 LYS A O 1
ATOM 808 N N . LYS A 1 101 ? -5.113 3.228 13.217 1.00 86.62 101 LYS A N 1
ATOM 809 C CA . LYS A 1 101 ? -4.537 1.876 13.136 1.00 86.62 101 LYS A CA 1
ATOM 810 C C . LYS A 1 101 ? -4.323 1.454 11.678 1.00 86.62 101 LYS A C 1
ATOM 812 O O . LYS A 1 101 ? -3.267 0.897 11.384 1.00 86.62 101 LYS A O 1
ATOM 817 N N . GLY A 1 102 ? -5.287 1.739 10.800 1.00 87.00 102 GLY A N 1
ATOM 818 C CA . GLY A 1 102 ? -5.181 1.519 9.355 1.00 87.00 102 GLY A CA 1
ATOM 819 C C . GLY A 1 102 ? -4.032 2.315 8.739 1.00 87.00 102 GLY A C 1
ATOM 820 O O . GLY A 1 102 ? -3.146 1.727 8.129 1.00 87.00 102 GLY A O 1
ATOM 821 N N . GLN A 1 103 ? -3.965 3.617 9.016 1.00 89.31 103 GLN A N 1
ATOM 822 C CA . GLN A 1 103 ? -2.899 4.507 8.540 1.00 89.31 103 GLN A CA 1
ATOM 823 C C . GLN A 1 103 ? -1.500 4.009 8.922 1.00 89.31 103 GLN A C 1
ATOM 825 O O . GLN A 1 103 ? -0.663 3.798 8.054 1.00 89.31 103 GLN A O 1
ATOM 830 N N . LYS A 1 104 ? -1.270 3.656 10.196 1.00 90.25 104 LYS A N 1
ATOM 831 C CA . LYS A 1 104 ? 0.026 3.097 10.637 1.00 90.25 104 LYS A CA 1
ATOM 832 C C . LYS A 1 104 ? 0.433 1.825 9.890 1.00 90.25 104 LYS A C 1
ATOM 834 O O . LYS A 1 104 ? 1.619 1.523 9.758 1.00 90.25 104 LYS A O 1
ATOM 839 N N . LEU A 1 105 ? -0.542 1.014 9.493 1.00 89.94 105 LEU A N 1
ATOM 840 C CA . LEU A 1 105 ? -0.300 -0.206 8.734 1.00 89.94 105 LEU A CA 1
ATOM 841 C C . LEU A 1 105 ? 0.049 0.127 7.282 1.00 89.94 105 LEU A C 1
ATOM 843 O O . LEU A 1 105 ? 1.014 -0.434 6.765 1.00 89.94 105 LEU A O 1
ATOM 847 N N . LEU A 1 106 ? -0.677 1.063 6.672 1.00 90.56 106 LEU A N 1
ATOM 848 C CA . LEU A 1 106 ? -0.399 1.561 5.327 1.00 90.56 106 LEU A CA 1
ATOM 849 C C . LEU A 1 106 ? 0.969 2.243 5.244 1.00 90.56 106 LEU A C 1
ATOM 851 O O . LEU A 1 106 ? 1.710 1.963 4.311 1.00 90.56 106 LEU A O 1
ATOM 855 N N . ASP A 1 107 ? 1.372 3.018 6.249 1.00 91.62 107 ASP A N 1
ATOM 856 C CA . ASP A 1 107 ? 2.707 3.626 6.318 1.00 91.62 107 ASP A CA 1
ATOM 857 C C . ASP A 1 107 ? 3.813 2.567 6.346 1.00 91.62 107 ASP A C 1
ATOM 859 O O . ASP A 1 107 ? 4.829 2.659 5.649 1.00 91.62 107 ASP A O 1
ATOM 863 N N . SER A 1 108 ? 3.624 1.524 7.158 1.00 92.50 108 SER A N 1
ATOM 864 C CA . SER A 1 108 ? 4.558 0.400 7.214 1.00 92.50 108 SER A CA 1
ATOM 865 C C . SER A 1 108 ? 4.624 -0.327 5.872 1.00 92.50 108 SER A C 1
ATOM 867 O O . SER A 1 108 ? 5.718 -0.652 5.405 1.00 92.50 108 SER A O 1
ATOM 869 N N . PHE A 1 109 ? 3.469 -0.556 5.243 1.00 93.38 109 PHE A N 1
ATOM 870 C CA . PHE A 1 109 ? 3.378 -1.147 3.913 1.00 93.38 109 PHE A CA 1
ATOM 871 C C . PHE A 1 109 ? 4.100 -0.301 2.877 1.00 93.38 109 PHE A C 1
ATOM 873 O O . PHE A 1 109 ? 4.960 -0.827 2.178 1.00 93.38 109 PHE A O 1
ATOM 880 N N . TRP A 1 110 ? 3.816 0.996 2.820 1.00 92.25 110 TRP A N 1
ATOM 881 C CA . TRP A 1 110 ? 4.402 1.926 1.867 1.00 92.25 110 TRP A CA 1
ATOM 882 C C . TRP A 1 110 ? 5.924 1.914 1.933 1.00 92.25 110 TRP A C 1
ATOM 884 O O . TRP A 1 110 ? 6.588 1.771 0.909 1.00 92.25 110 TRP A O 1
ATOM 894 N N . ASN A 1 111 ? 6.491 1.991 3.139 1.00 93.19 111 ASN A N 1
ATOM 895 C CA . ASN A 1 111 ? 7.938 1.981 3.316 1.00 93.19 111 ASN A CA 1
ATOM 896 C C . ASN A 1 111 ? 8.573 0.673 2.816 1.00 93.19 111 ASN A C 1
ATOM 898 O O . ASN A 1 111 ? 9.578 0.712 2.107 1.00 93.19 111 ASN A O 1
ATOM 902 N N . LEU A 1 112 ? 7.981 -0.478 3.146 1.00 93.56 112 LEU A N 1
ATOM 903 C CA . LEU A 1 112 ? 8.482 -1.784 2.709 1.00 93.56 112 LEU A CA 1
ATOM 904 C C . LEU A 1 112 ? 8.311 -1.989 1.203 1.00 93.56 112 LEU A C 1
ATOM 906 O O . LEU A 1 112 ? 9.244 -2.423 0.529 1.00 93.56 112 LEU A O 1
ATOM 910 N N . TRP A 1 113 ? 7.133 -1.662 0.681 1.00 93.31 113 TRP A N 1
ATOM 911 C CA . TRP A 1 113 ? 6.793 -1.801 -0.726 1.00 93.31 113 TRP A CA 1
ATOM 912 C C . TRP A 1 113 ? 7.661 -0.907 -1.599 1.00 93.31 113 TRP A C 1
ATOM 914 O O . TRP A 1 113 ? 8.265 -1.404 -2.543 1.00 93.31 113 TRP A O 1
ATOM 924 N N . ARG A 1 114 ? 7.804 0.377 -1.255 1.00 91.62 114 ARG A N 1
ATOM 925 C CA . ARG A 1 114 ? 8.653 1.321 -1.991 1.00 91.62 114 ARG A CA 1
ATOM 926 C C . ARG A 1 114 ? 10.092 0.820 -2.056 1.00 91.62 114 ARG A C 1
ATOM 928 O O . ARG A 1 114 ? 10.682 0.815 -3.131 1.00 91.62 114 ARG A O 1
ATOM 935 N N . ASN A 1 115 ? 10.645 0.369 -0.932 1.00 91.75 115 ASN A N 1
ATOM 936 C CA . ASN A 1 115 ? 12.024 -0.110 -0.885 1.00 91.75 115 ASN A CA 1
ATOM 937 C C . ASN A 1 115 ? 12.211 -1.380 -1.729 1.00 91.75 115 ASN A C 1
ATOM 939 O O . ASN A 1 115 ? 13.107 -1.423 -2.569 1.00 91.75 115 ASN A O 1
ATOM 943 N N . GLU A 1 116 ? 11.351 -2.393 -1.566 1.00 90.56 116 GLU A N 1
ATOM 944 C CA . GLU A 1 116 ? 11.427 -3.623 -2.370 1.00 90.56 116 GLU A CA 1
ATOM 945 C C . GLU A 1 116 ? 11.181 -3.353 -3.863 1.00 90.56 116 GLU A C 1
ATOM 947 O O . GLU A 1 116 ? 11.851 -3.928 -4.721 1.00 90.56 116 GLU A O 1
ATOM 952 N N . TYR A 1 117 ? 10.258 -2.449 -4.189 1.00 89.44 117 TYR A N 1
ATOM 953 C CA . TYR A 1 117 ? 9.957 -2.064 -5.562 1.00 89.44 117 TYR A CA 1
ATOM 954 C C . TYR A 1 117 ? 11.150 -1.368 -6.226 1.00 89.44 117 TYR A C 1
ATOM 956 O O . TYR A 1 117 ? 11.573 -1.795 -7.301 1.00 89.44 117 TYR A O 1
ATOM 964 N N . LEU A 1 118 ? 11.742 -0.359 -5.581 1.00 87.88 118 LEU A N 1
ATOM 965 C CA . LEU A 1 118 ? 12.906 0.359 -6.114 1.00 87.88 118 LEU A CA 1
ATOM 966 C C . LEU A 1 118 ? 14.122 -0.560 -6.285 1.00 87.88 118 LEU A C 1
ATOM 968 O O . LEU A 1 118 ? 14.805 -0.484 -7.307 1.00 87.88 118 LEU A O 1
ATOM 972 N N . LEU A 1 119 ? 14.361 -1.472 -5.337 1.00 88.25 119 LEU A N 1
ATOM 973 C CA . LEU A 1 119 ? 15.401 -2.495 -5.475 1.00 88.25 119 LEU A CA 1
ATOM 974 C C . LEU A 1 119 ? 15.144 -3.387 -6.695 1.00 88.25 119 LEU A C 1
ATOM 976 O O . LEU A 1 119 ? 16.043 -3.581 -7.512 1.00 88.25 119 LEU A O 1
ATOM 980 N N . SER A 1 120 ? 13.899 -3.835 -6.888 1.00 85.00 120 SER A N 1
ATOM 981 C CA . SER A 1 120 ? 13.531 -4.653 -8.049 1.00 85.00 120 SER A CA 1
ATOM 982 C C . SER A 1 120 ? 13.703 -3.921 -9.388 1.00 85.00 120 SER A C 1
ATOM 984 O O . SER A 1 120 ? 14.009 -4.551 -10.402 1.00 85.00 120 SER A O 1
ATOM 986 N N . LEU A 1 121 ? 13.525 -2.593 -9.414 1.00 82.75 121 LEU A N 1
ATOM 987 C CA . LEU A 1 121 ? 13.795 -1.771 -10.595 1.00 82.75 121 LEU A CA 1
ATOM 988 C C . LEU A 1 121 ? 15.297 -1.677 -10.869 1.00 82.75 121 LEU A C 1
ATOM 990 O O . LEU A 1 121 ? 15.717 -1.885 -12.006 1.00 82.75 121 LEU A O 1
ATOM 994 N N . ARG A 1 122 ? 16.108 -1.426 -9.833 1.00 82.31 122 ARG A N 1
ATOM 995 C CA . ARG A 1 122 ? 17.571 -1.350 -9.947 1.00 82.31 122 ARG A CA 1
ATOM 996 C C . ARG A 1 122 ? 18.163 -2.645 -10.495 1.00 82.31 122 ARG A C 1
ATOM 998 O O . ARG A 1 122 ? 18.955 -2.593 -11.433 1.00 82.31 122 ARG A O 1
ATOM 1005 N N . GLU A 1 123 ? 17.772 -3.786 -9.934 1.00 78.12 123 GLU A N 1
ATOM 1006 C CA . GLU A 1 123 ? 18.239 -5.101 -10.384 1.00 78.12 123 GLU A CA 1
ATOM 1007 C C . GLU A 1 123 ? 17.931 -5.319 -11.867 1.00 78.12 123 GLU A C 1
ATOM 1009 O O . GLU A 1 123 ? 18.805 -5.727 -12.621 1.00 78.12 123 GLU A O 1
ATOM 1014 N N . ARG A 1 124 ? 16.728 -4.955 -12.325 1.00 74.00 124 ARG A N 1
ATOM 1015 C CA . ARG A 1 124 ? 16.345 -5.077 -13.741 1.00 74.00 124 ARG A CA 1
ATOM 1016 C C . ARG A 1 124 ? 17.169 -4.192 -14.659 1.00 74.00 124 ARG A C 1
ATOM 1018 O O . ARG A 1 124 ? 17.568 -4.655 -15.723 1.00 74.00 124 ARG A O 1
ATOM 1025 N N . THR A 1 125 ? 17.407 -2.940 -14.278 1.00 71.00 125 THR A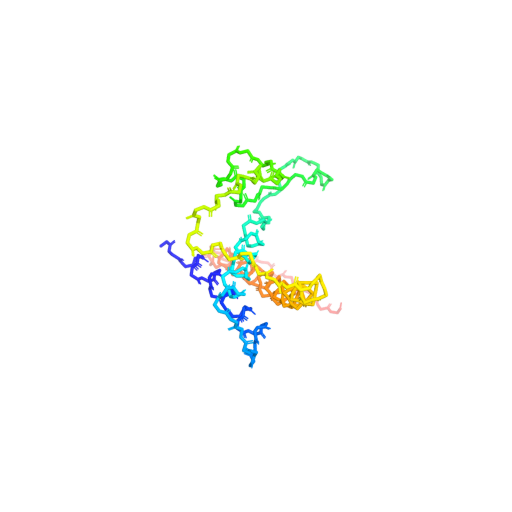 N 1
ATOM 1026 C CA . THR A 1 125 ? 18.258 -2.043 -15.066 1.00 71.00 125 THR A CA 1
ATOM 1027 C C . THR A 1 125 ? 19.664 -2.623 -15.183 1.00 71.00 125 THR A C 1
ATOM 1029 O O . THR A 1 125 ? 20.218 -2.658 -16.275 1.00 71.00 125 THR A O 1
ATOM 1032 N N . GLN A 1 126 ? 20.211 -3.174 -14.097 1.00 66.88 126 GLN A N 1
ATOM 1033 C CA . GLN A 1 126 ? 21.514 -3.839 -14.116 1.00 66.88 126 GLN A CA 1
ATOM 1034 C C . GLN A 1 126 ? 21.522 -5.115 -14.966 1.00 66.88 126 GLN A C 1
ATOM 1036 O O . GLN A 1 126 ? 22.469 -5.321 -15.717 1.00 66.88 126 GLN A O 1
ATOM 1041 N N . THR A 1 127 ? 20.489 -5.959 -14.889 1.00 69.38 127 THR A N 1
ATOM 1042 C CA . THR A 1 127 ? 20.375 -7.158 -15.733 1.00 69.38 127 THR A CA 1
ATOM 1043 C C . THR A 1 127 ? 20.298 -6.787 -17.209 1.00 69.38 127 THR A C 1
ATOM 1045 O O . THR A 1 127 ? 21.058 -7.338 -17.992 1.00 69.38 127 THR A O 1
ATOM 1048 N N . LYS A 1 128 ? 19.480 -5.794 -17.584 1.00 68.94 128 LYS A N 1
ATOM 1049 C CA . LYS A 1 128 ? 19.404 -5.303 -18.970 1.00 68.94 128 LYS A CA 1
ATOM 1050 C C . LYS A 1 128 ? 20.737 -4.742 -19.465 1.00 68.94 128 LYS A C 1
ATOM 1052 O O . LYS A 1 128 ? 21.131 -5.018 -20.589 1.00 68.94 128 LYS A O 1
ATOM 1057 N N . LEU A 1 129 ? 21.450 -3.978 -18.632 1.00 64.88 129 LEU A N 1
ATOM 1058 C CA . LEU A 1 129 ? 22.782 -3.470 -18.980 1.00 64.88 129 LEU A CA 1
ATOM 1059 C C . LEU A 1 129 ? 23.797 -4.606 -19.174 1.00 64.88 129 LEU A C 1
ATOM 1061 O O . LEU A 1 129 ? 24.615 -4.534 -20.083 1.00 64.88 129 LEU A O 1
ATOM 1065 N N . LYS A 1 130 ? 23.722 -5.672 -18.368 1.00 63.19 130 LYS A N 1
ATOM 1066 C CA . LYS A 1 130 ? 24.566 -6.869 -18.519 1.00 63.19 130 LYS A CA 1
ATOM 1067 C C . LYS A 1 130 ? 24.206 -7.695 -19.756 1.00 63.19 130 LYS A C 1
ATOM 1069 O O . LYS A 1 130 ? 25.104 -8.207 -20.411 1.00 63.19 130 LYS A O 1
ATOM 1074 N N . GLU A 1 131 ? 22.921 -7.803 -20.091 1.00 62.28 131 GLU A N 1
ATOM 1075 C CA . GLU A 1 131 ? 22.441 -8.438 -21.328 1.00 62.28 131 GLU A CA 1
ATOM 1076 C C . GLU A 1 131 ? 22.927 -7.675 -22.571 1.00 62.28 131 GLU A C 1
ATOM 1078 O O . GLU A 1 131 ? 23.346 -8.298 -23.541 1.00 62.28 131 GLU A O 1
ATOM 1083 N N . LEU A 1 132 ? 22.970 -6.338 -22.510 1.00 58.62 132 LEU A N 1
ATOM 1084 C CA . LEU A 1 132 ? 23.566 -5.483 -23.546 1.00 58.62 132 LEU A CA 1
ATOM 1085 C C . LEU A 1 132 ? 25.107 -5.565 -23.605 1.00 58.62 132 LEU A C 1
ATOM 1087 O O . LEU A 1 132 ? 25.695 -5.111 -24.581 1.00 58.62 132 LEU A O 1
ATOM 1091 N N . GLN A 1 133 ? 25.765 -6.129 -22.584 1.00 52.19 133 GLN A N 1
ATOM 1092 C CA . GLN A 1 133 ? 27.224 -6.303 -22.497 1.00 52.19 133 GLN A CA 1
ATOM 1093 C C . GLN A 1 133 ? 27.696 -7.752 -22.767 1.00 52.19 133 GLN A C 1
ATOM 1095 O O . GLN A 1 133 ? 28.856 -8.072 -22.509 1.00 52.19 133 GLN A O 1
ATOM 1100 N N . SER A 1 134 ? 26.844 -8.634 -23.307 1.00 37.94 134 SER A N 1
ATOM 1101 C CA . SER A 1 134 ? 27.236 -9.975 -23.790 1.00 37.94 134 SER A CA 1
ATOM 1102 C C . SER A 1 134 ? 27.426 -9.980 -25.324 1.00 37.94 134 SER A C 1
ATOM 1104 O O . SER A 1 134 ? 26.780 -9.193 -26.012 1.00 37.94 134 SER A O 1
ATOM 1106 N N . PRO A 1 135 ? 28.359 -10.774 -25.889 1.00 45.44 135 PRO A N 1
ATOM 1107 C CA . PRO A 1 135 ? 29.386 -10.260 -26.790 1.00 45.44 135 PRO A CA 1
ATOM 1108 C C . PRO A 1 135 ? 28.940 -10.163 -28.253 1.00 45.44 135 PRO A C 1
ATOM 1110 O O . PRO A 1 135 ? 28.729 -11.172 -28.923 1.00 45.44 135 PRO A O 1
ATOM 1113 N N . VAL A 1 136 ? 28.973 -8.949 -28.801 1.00 38.97 136 VAL A N 1
ATOM 1114 C CA . VAL A 1 136 ? 29.472 -8.759 -30.166 1.00 38.97 136 VAL A CA 1
ATOM 1115 C C . VAL A 1 136 ? 30.963 -8.474 -30.030 1.00 38.97 136 VAL A C 1
ATOM 1117 O O . VAL A 1 136 ? 31.345 -7.512 -29.376 1.00 38.97 136 VAL A O 1
ATOM 1120 N N . ILE A 1 137 ? 31.760 -9.396 -30.573 1.00 40.12 137 ILE A N 1
ATOM 1121 C CA . ILE A 1 137 ? 33.174 -9.306 -30.969 1.00 40.12 137 ILE A CA 1
ATOM 1122 C C . ILE A 1 137 ? 34.001 -8.249 -30.219 1.00 40.12 137 ILE A C 1
ATOM 1124 O O . ILE A 1 137 ? 33.902 -7.047 -30.447 1.00 40.12 137 ILE A O 1
ATOM 1128 N N . ILE A 1 138 ? 34.895 -8.764 -29.376 1.00 40.91 138 ILE A N 1
ATOM 1129 C CA . ILE A 1 138 ? 35.978 -8.050 -28.702 1.00 40.91 138 ILE A CA 1
ATOM 1130 C C . ILE A 1 138 ? 36.720 -7.159 -29.712 1.00 40.91 138 ILE A C 1
ATOM 1132 O O . ILE A 1 138 ? 37.502 -7.661 -30.515 1.00 40.91 138 ILE A O 1
ATOM 1136 N N . PHE A 1 139 ? 36.549 -5.839 -29.618 1.00 33.19 139 PHE A N 1
ATOM 1137 C CA . PHE A 1 139 ? 37.635 -4.923 -29.947 1.00 33.19 139 PHE A CA 1
ATOM 1138 C C . PHE A 1 139 ? 38.351 -4.579 -28.651 1.00 33.19 139 PHE A C 1
ATOM 1140 O O . PHE A 1 139 ? 37.840 -3.916 -27.750 1.00 33.19 139 PHE A O 1
ATOM 1147 N N . THR A 1 140 ? 39.544 -5.142 -28.548 1.00 44.97 140 THR A N 1
ATOM 1148 C CA . THR A 1 140 ? 40.529 -4.865 -27.522 1.00 44.97 140 THR A CA 1
ATOM 1149 C C . THR A 1 140 ? 40.853 -3.374 -27.512 1.00 44.97 140 THR A C 1
ATOM 1151 O O . THR A 1 140 ? 41.329 -2.877 -28.521 1.00 44.97 140 THR A O 1
ATOM 1154 N N . THR A 1 141 ? 40.710 -2.702 -26.374 1.00 35.00 141 THR A N 1
ATOM 1155 C CA . THR A 1 141 ? 41.705 -1.734 -25.878 1.00 35.00 141 THR A CA 1
ATOM 1156 C C . THR A 1 141 ? 41.466 -1.512 -24.390 1.00 35.00 141 THR A C 1
ATOM 1158 O O . THR A 1 141 ? 40.661 -0.691 -23.969 1.00 35.00 141 THR A O 1
ATOM 1161 N N . ASN A 1 142 ? 42.142 -2.350 -23.608 1.00 40.88 142 ASN A N 1
ATOM 1162 C CA . ASN A 1 142 ? 42.921 -1.985 -22.431 1.00 40.88 142 ASN A CA 1
ATOM 1163 C C . ASN A 1 142 ? 42.690 -0.558 -21.884 1.00 40.88 142 ASN A C 1
ATOM 1165 O O . ASN A 1 142 ? 43.182 0.399 -22.470 1.00 40.88 142 ASN A O 1
ATOM 1169 N N . TRP A 1 143 ? 42.058 -0.429 -20.716 1.00 31.42 143 TRP A N 1
ATOM 1170 C CA . TRP A 1 143 ? 42.388 0.663 -19.796 1.00 31.42 143 TRP A CA 1
ATOM 1171 C C . TRP A 1 143 ? 4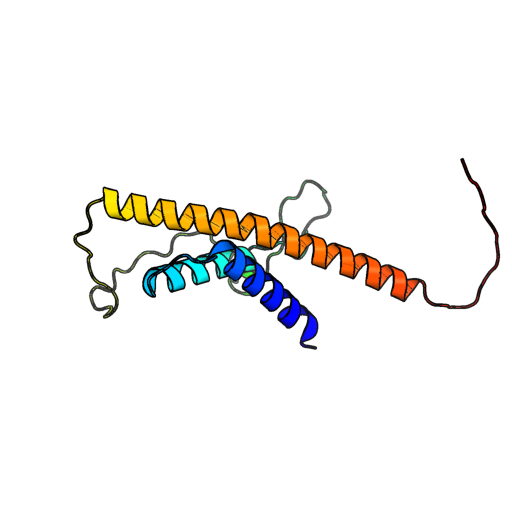2.293 0.174 -18.351 1.00 31.42 143 TRP A C 1
ATOM 1173 O O . TRP A 1 143 ? 41.260 0.241 -17.687 1.00 31.42 143 TRP A O 1
ATOM 1183 N N . ARG A 1 144 ? 43.418 -0.359 -17.869 1.00 31.80 144 ARG A N 1
ATOM 1184 C CA . ARG A 1 144 ? 43.768 -0.254 -16.454 1.00 31.80 144 ARG A CA 1
ATOM 1185 C C . ARG A 1 144 ? 43.906 1.229 -16.113 1.00 31.80 144 ARG A C 1
ATOM 1187 O O . ARG A 1 144 ? 44.649 1.924 -16.791 1.00 31.80 144 ARG A O 1
ATOM 1194 N N . CYS A 1 145 ? 43.324 1.651 -14.997 1.00 30.25 145 CYS A N 1
ATOM 1195 C CA . CYS A 1 145 ? 44.087 2.411 -14.012 1.00 30.25 145 CYS A CA 1
ATOM 1196 C C . CYS A 1 145 ? 43.470 2.238 -12.620 1.00 30.25 145 CYS A C 1
ATOM 1198 O O . CYS A 1 145 ? 42.281 2.463 -12.415 1.00 30.25 145 CYS A O 1
ATOM 1200 N N . CYS A 1 146 ? 44.317 1.755 -11.712 1.00 31.23 146 CYS A N 1
ATOM 1201 C CA . CYS A 1 146 ? 44.144 1.738 -10.266 1.00 31.23 146 CYS A CA 1
ATOM 1202 C C . CYS A 1 146 ? 44.364 3.135 -9.657 1.00 31.23 146 CYS A C 1
ATOM 1204 O O . CYS A 1 146 ? 44.910 4.009 -10.331 1.00 31.23 146 CYS A O 1
ATOM 1206 N N . ALA A 1 147 ? 44.099 3.179 -8.343 1.00 33.62 147 ALA A N 1
ATOM 1207 C CA . ALA A 1 147 ? 44.375 4.205 -7.330 1.00 33.62 147 ALA A CA 1
ATOM 1208 C C . ALA A 1 147 ? 43.266 5.244 -7.133 1.00 33.62 147 ALA A C 1
ATOM 1210 O O . ALA A 1 147 ? 43.089 6.120 -8.003 1.00 33.62 147 ALA A O 1
#